Protein AF-A0A9E1MT64-F1 (afdb_monomer_lite)

Foldseek 3Di:
DDDDDDDDDDPDDPDPPDPPPDLQQAEEEEEEEDEPDDDCPPQDPVNVQVVVVCVQVVDPSHDYDYYFYHYNYDDDDPDDPVSLVVVVVCVVVVNHRYYHYPDPVVNDDDD

Sequence (111 aa):
MKKSITVIPATKNKFTSLPATSVAKRKVAAYARVSTDSDEQFTSYEAQIDYYTKFIKQREDWEFVRVYTDEGISGTNTKHREGFNEMVADALAGKIDLIVTKSVSRFARNT

pLDDT: mean 73.17, std 16.61, range [44.31, 94.38]

Secondary structure (DSSP, 8-state):
----------S--TT-----S--PPEEEEEEEEEE-SSS-TT--HHHHHHHHHHHHHT-TTEEEEEEEEEEE-SSS-----HHHHHHHHHHHTT--SEEEES-HHHH----

Structure (mmCIF, N/CA/C/O backbone):
data_AF-A0A9E1MT64-F1
#
_entry.id   AF-A0A9E1MT64-F1
#
loop_
_atom_site.group_PDB
_atom_site.id
_atom_site.type_symbol
_atom_site.label_atom_id
_atom_site.label_alt_id
_atom_site.label_comp_id
_atom_site.label_asym_id
_atom_site.label_entity_id
_atom_site.label_seq_id
_atom_site.pdbx_PDB_ins_code
_atom_site.Cartn_x
_atom_site.Cartn_y
_atom_site.Cartn_z
_atom_site.occupancy
_atom_site.B_iso_or_equiv
_atom_site.auth_seq_id
_atom_site.auth_comp_id
_atom_site.auth_asym_id
_atom_site.auth_atom_id
_atom_site.pdbx_PDB_model_num
ATOM 1 N N . MET A 1 1 ? -27.494 -29.942 -12.334 1.00 50.50 1 MET A N 1
ATOM 2 C CA . MET A 1 1 ? -26.627 -29.939 -11.131 1.00 50.50 1 MET A CA 1
ATOM 3 C C . MET A 1 1 ? -26.780 -28.595 -10.421 1.00 50.50 1 MET A C 1
ATOM 5 O O . MET A 1 1 ? -26.574 -27.572 -11.062 1.00 50.50 1 MET A O 1
ATOM 9 N N . LYS A 1 2 ? -27.225 -28.569 -9.154 1.00 52.09 2 LYS A N 1
ATOM 10 C CA . LYS A 1 2 ? -27.397 -27.324 -8.374 1.00 52.09 2 LYS A CA 1
ATOM 11 C C . LYS A 1 2 ? -26.024 -26.825 -7.908 1.00 52.09 2 LYS A C 1
ATOM 13 O O . LYS A 1 2 ? -25.338 -27.547 -7.194 1.00 52.09 2 LYS A O 1
ATOM 18 N N . LYS A 1 3 ? -25.627 -25.611 -8.301 1.00 53.38 3 LYS A N 1
ATOM 19 C CA . LYS A 1 3 ? -24.443 -24.935 -7.746 1.00 53.38 3 LYS A CA 1
ATOM 20 C C . LYS A 1 3 ? -24.732 -24.557 -6.289 1.00 53.38 3 LYS A C 1
ATOM 22 O O . LYS A 1 3 ? -25.702 -23.849 -6.029 1.00 53.38 3 LYS A O 1
ATOM 27 N N . SER A 1 4 ? -23.915 -25.034 -5.354 1.00 56.84 4 SER A N 1
ATOM 28 C CA . SER A 1 4 ? -23.935 -24.596 -3.957 1.00 56.84 4 SER A CA 1
ATOM 29 C C . SER A 1 4 ? -23.216 -23.251 -3.850 1.00 56.84 4 SER A C 1
ATOM 31 O O . SER A 1 4 ? -22.005 -23.181 -4.053 1.00 56.84 4 SER A O 1
ATOM 33 N N . ILE A 1 5 ? -23.957 -22.181 -3.573 1.00 63.97 5 ILE A N 1
ATOM 34 C CA . ILE A 1 5 ? -23.388 -20.860 -3.294 1.00 63.97 5 ILE A CA 1
ATOM 35 C C . ILE A 1 5 ? -23.334 -20.710 -1.775 1.00 63.97 5 ILE A C 1
ATOM 37 O O . ILE A 1 5 ? -24.373 -20.606 -1.125 1.00 63.97 5 ILE A O 1
ATOM 41 N N . THR A 1 6 ? -22.128 -20.716 -1.213 1.00 66.75 6 THR A N 1
ATOM 42 C CA . THR A 1 6 ? -21.894 -20.417 0.204 1.00 66.75 6 THR A CA 1
ATOM 43 C C . THR A 1 6 ? -21.655 -18.919 0.335 1.00 66.75 6 THR A C 1
ATOM 45 O O . THR A 1 6 ? -20.606 -18.415 -0.061 1.00 66.75 6 THR A O 1
ATOM 48 N N . VAL A 1 7 ? -22.644 -18.191 0.850 1.00 67.38 7 VAL A N 1
ATOM 49 C CA . VAL 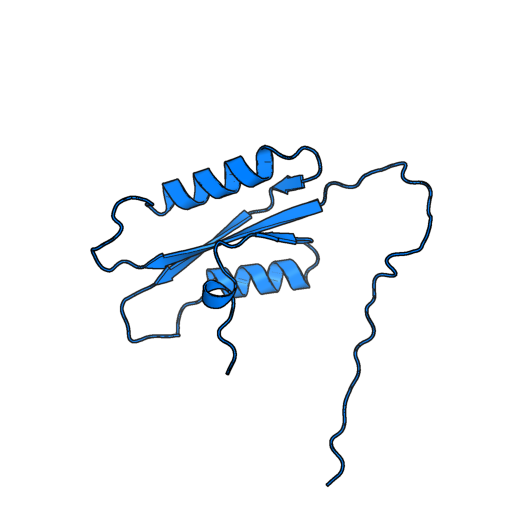A 1 7 ? -22.525 -16.751 1.108 1.00 67.38 7 VAL A CA 1
ATOM 50 C C . VAL A 1 7 ? -21.848 -16.559 2.463 1.00 67.38 7 VAL A C 1
ATOM 52 O O . VAL A 1 7 ? -22.403 -16.947 3.487 1.00 67.38 7 VAL A O 1
ATOM 55 N N . ILE A 1 8 ? -20.652 -15.968 2.474 1.00 74.12 8 ILE A N 1
ATOM 56 C CA . ILE A 1 8 ? -19.978 -15.551 3.709 1.00 74.12 8 ILE A CA 1
ATOM 57 C C . ILE A 1 8 ? -20.488 -14.145 4.052 1.00 74.12 8 ILE A C 1
ATOM 59 O O . ILE A 1 8 ? -20.258 -13.218 3.269 1.00 74.12 8 ILE A O 1
ATOM 63 N N . PRO A 1 9 ? -21.211 -13.955 5.169 1.00 67.88 9 PRO A N 1
ATOM 64 C CA . PRO A 1 9 ? -21.718 -12.643 5.540 1.00 67.88 9 PRO A CA 1
ATOM 65 C C . PRO A 1 9 ? -20.566 -11.702 5.906 1.00 67.88 9 PRO A C 1
ATOM 67 O O . PRO A 1 9 ? -19.559 -12.110 6.484 1.00 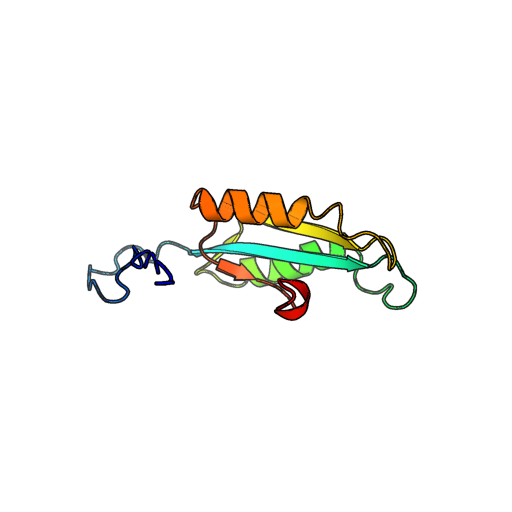67.88 9 PRO A O 1
ATOM 70 N N . ALA A 1 10 ? -20.718 -10.418 5.587 1.00 58.56 10 ALA A N 1
ATOM 71 C CA . ALA A 1 10 ? -19.756 -9.401 5.986 1.00 58.56 10 ALA A CA 1
ATOM 72 C C . ALA A 1 10 ? -19.808 -9.190 7.511 1.00 58.56 10 ALA A C 1
ATOM 74 O O . ALA A 1 10 ? -20.829 -8.770 8.049 1.00 58.56 10 ALA A O 1
ATOM 75 N N . THR A 1 11 ? -18.697 -9.443 8.206 1.00 64.69 11 THR A N 1
ATOM 76 C CA . THR A 1 11 ? -18.608 -9.390 9.679 1.00 64.69 11 THR A CA 1
ATOM 77 C C . THR A 1 11 ? -18.704 -7.975 10.265 1.00 64.69 11 THR A C 1
ATOM 79 O O . THR A 1 11 ? -19.008 -7.814 11.443 1.00 64.69 11 THR A O 1
ATOM 82 N N . LYS A 1 12 ? -18.443 -6.921 9.480 1.00 61.53 12 LYS A N 1
ATOM 83 C CA . LYS A 1 12 ? -18.396 -5.536 9.980 1.00 61.53 12 LYS A CA 1
ATOM 84 C C . LYS A 1 12 ? -19.597 -4.733 9.478 1.00 61.53 12 LYS A C 1
ATOM 86 O O . LYS A 1 12 ? -19.686 -4.394 8.298 1.00 61.53 12 LYS A O 1
ATOM 91 N N . ASN A 1 13 ? -20.503 -4.408 10.395 1.00 58.59 13 ASN A N 1
ATOM 92 C CA . ASN A 1 13 ? -21.652 -3.549 10.143 1.00 58.59 13 ASN A CA 1
ATOM 93 C C . ASN A 1 13 ? -21.173 -2.087 10.049 1.00 58.59 13 ASN A C 1
ATOM 95 O O . ASN A 1 13 ? -20.669 -1.537 11.024 1.00 58.59 13 ASN A O 1
ATOM 99 N N . LYS A 1 14 ? -21.293 -1.450 8.876 1.00 56.53 14 LYS A N 1
ATOM 100 C CA . LYS A 1 14 ? -20.803 -0.071 8.640 1.00 56.53 14 LYS A CA 1
ATOM 101 C C . LYS A 1 14 ? -21.632 1.011 9.360 1.00 56.53 14 LYS A C 1
ATOM 103 O O . LYS A 1 14 ? -21.290 2.183 9.259 1.00 56.53 14 LYS A O 1
ATOM 108 N N . PHE A 1 15 ? -22.701 0.623 10.063 1.00 57.78 15 PHE A N 1
ATOM 109 C CA . PHE A 1 15 ? -23.725 1.525 10.601 1.00 57.78 15 PHE A CA 1
ATOM 110 C C . PHE A 1 15 ? -23.983 1.409 12.111 1.00 57.78 15 PHE A C 1
ATOM 112 O O . PHE A 1 15 ? -24.932 2.014 12.601 1.00 57.78 15 PHE A O 1
ATOM 119 N N . THR A 1 16 ? -23.173 0.688 12.891 1.00 54.59 16 THR A N 1
ATOM 120 C CA . THR A 1 16 ? -23.308 0.764 14.357 1.00 54.59 16 THR A CA 1
ATOM 121 C C . THR A 1 16 ? -22.692 2.064 14.864 1.00 54.59 16 THR A C 1
ATOM 123 O O . THR A 1 16 ? -21.481 2.171 15.046 1.00 54.59 16 THR A O 1
ATOM 126 N N . SER A 1 17 ? -23.566 3.047 15.061 1.00 53.50 17 SER A N 1
ATOM 127 C CA . SER A 1 17 ? -23.367 4.329 15.734 1.00 53.50 17 SER A CA 1
ATOM 128 C C . SER A 1 17 ? -22.965 4.142 17.204 1.00 53.50 17 SER A C 1
ATOM 130 O O . SER A 1 17 ? -23.752 4.393 18.116 1.00 53.50 17 SER A O 1
ATOM 132 N N . LEU A 1 18 ? -21.746 3.669 17.443 1.00 51.69 18 LEU A N 1
ATOM 133 C CA . LEU A 1 18 ? -21.080 3.806 18.735 1.00 51.69 18 LEU A CA 1
ATOM 134 C C . LEU A 1 18 ? -20.366 5.168 18.758 1.00 51.69 18 LEU A C 1
ATOM 136 O O . LEU A 1 18 ? -19.834 5.581 17.723 1.00 51.69 18 LEU A O 1
ATOM 140 N N . PRO A 1 19 ? -20.370 5.894 19.890 1.00 45.25 19 PRO A N 1
ATOM 141 C CA . PRO A 1 19 ? -19.746 7.209 19.976 1.00 45.25 19 PRO A CA 1
ATOM 142 C C . PRO A 1 19 ? -18.262 7.107 19.604 1.00 45.25 19 PRO A C 1
ATOM 144 O O . PRO A 1 19 ? -17.518 6.290 20.146 1.00 45.25 19 PRO A O 1
ATOM 147 N N . ALA A 1 20 ? -17.864 7.920 18.625 1.00 55.25 20 ALA A N 1
ATOM 148 C CA . ALA A 1 20 ? -16.550 7.951 17.994 1.00 55.25 20 ALA A CA 1
ATOM 149 C C . ALA A 1 20 ? -15.478 8.568 18.912 1.00 55.25 20 ALA A C 1
ATOM 151 O O . ALA A 1 20 ? -14.868 9.578 18.573 1.00 55.25 20 ALA A O 1
ATOM 152 N N . THR A 1 21 ? -15.251 7.984 20.089 1.00 49.00 21 THR A N 1
ATOM 153 C CA . THR A 1 21 ? -14.266 8.500 21.060 1.00 49.00 21 THR A CA 1
ATOM 154 C C . THR A 1 21 ? -12.876 7.877 20.894 1.00 49.00 21 THR A C 1
ATOM 156 O O . THR A 1 21 ? -11.940 8.217 21.609 1.00 49.00 21 THR A O 1
ATOM 159 N N . SER A 1 22 ? -12.685 7.027 19.890 1.00 53.50 22 SER A N 1
ATOM 160 C CA . SER A 1 22 ? -11.369 6.795 19.308 1.00 53.50 22 SER A CA 1
ATOM 161 C C . SER A 1 22 ? -11.539 6.583 17.812 1.00 53.50 22 SER A C 1
ATOM 163 O O . SER A 1 22 ? -12.041 5.559 17.351 1.00 53.50 22 SER A O 1
ATOM 165 N N . VAL A 1 23 ? -11.134 7.572 17.016 1.00 61.78 23 VAL A N 1
ATOM 166 C CA . VAL A 1 23 ? -10.841 7.326 15.603 1.00 61.78 23 VAL A CA 1
ATOM 167 C C . VAL A 1 23 ? -9.602 6.435 15.606 1.00 61.78 23 VAL A C 1
ATOM 169 O O . VAL A 1 23 ? -8.475 6.921 15.593 1.00 61.78 23 VAL A O 1
ATOM 172 N N . ALA A 1 24 ? -9.800 5.125 15.767 1.00 72.81 24 ALA A N 1
ATOM 173 C CA . ALA A 1 24 ? -8.715 4.167 15.671 1.00 72.81 24 ALA A CA 1
ATOM 174 C C . ALA A 1 24 ? -8.084 4.353 14.290 1.00 72.81 24 ALA A C 1
ATOM 176 O O . ALA A 1 24 ? -8.784 4.303 13.272 1.00 72.81 24 ALA A O 1
ATOM 177 N N . LYS A 1 25 ? -6.780 4.639 14.271 1.00 84.81 25 LYS A N 1
ATOM 178 C CA . LYS A 1 25 ? -6.057 4.838 13.021 1.00 84.81 25 LYS A CA 1
ATOM 179 C C . LYS A 1 25 ? -6.187 3.572 12.185 1.00 84.81 25 LYS A C 1
ATOM 181 O O . LYS A 1 25 ? -6.051 2.463 12.698 1.00 84.81 25 LYS A O 1
ATOM 186 N N . ARG A 1 26 ? -6.493 3.733 10.900 1.00 89.44 26 ARG A N 1
ATOM 187 C CA . ARG A 1 26 ? -6.605 2.593 9.985 1.00 89.44 26 ARG A CA 1
ATOM 188 C C . ARG A 1 26 ? -5.218 2.025 9.758 1.00 89.44 26 ARG A C 1
ATOM 190 O O . ARG A 1 26 ? -4.321 2.774 9.381 1.00 89.44 26 ARG A O 1
ATOM 197 N N . LYS A 1 27 ? -5.046 0.717 9.926 1.00 93.25 27 LYS A N 1
ATOM 198 C CA . LYS A 1 27 ? -3.770 0.058 9.639 1.00 93.25 27 LYS A CA 1
ATOM 199 C C . LYS A 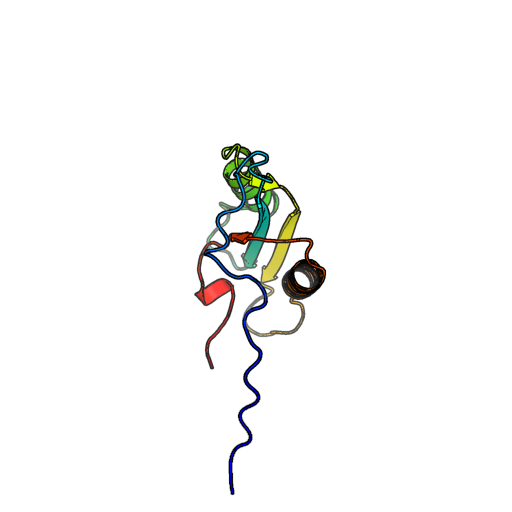1 27 ? -3.598 -0.083 8.135 1.00 93.25 27 LYS A C 1
ATOM 201 O O . LYS A 1 27 ? -4.326 -0.838 7.489 1.00 93.25 27 LYS A O 1
ATOM 206 N N . VAL A 1 28 ? -2.671 0.675 7.565 1.00 94.31 28 VAL A N 1
ATOM 207 C CA . VAL A 1 28 ? -2.476 0.772 6.120 1.00 94.31 28 VAL A CA 1
ATOM 208 C C . VAL A 1 28 ? -1.162 0.123 5.714 1.00 94.31 28 VAL A C 1
ATOM 210 O O . VAL A 1 28 ? -0.091 0.463 6.219 1.00 94.31 28 VAL A O 1
ATOM 213 N N . ALA A 1 29 ? -1.256 -0.786 4.751 1.00 94.38 29 ALA A N 1
ATOM 214 C CA . ALA A 1 29 ? -0.118 -1.355 4.048 1.00 94.38 29 ALA A CA 1
ATOM 215 C C . ALA A 1 29 ? -0.115 -0.903 2.585 1.00 94.38 29 ALA A C 1
ATOM 217 O O . ALA A 1 29 ? -1.150 -0.515 2.038 1.00 94.38 29 ALA A O 1
ATOM 218 N N . ALA A 1 30 ? 1.038 -0.985 1.931 1.00 91.94 30 ALA A N 1
ATOM 219 C CA . ALA A 1 30 ? 1.143 -0.765 0.492 1.00 91.94 30 ALA A CA 1
ATOM 220 C C . ALA A 1 30 ? 1.685 -2.002 -0.222 1.00 91.94 30 ALA A C 1
ATOM 222 O O . ALA A 1 30 ? 2.476 -2.742 0.353 1.00 91.94 30 ALA A O 1
ATOM 223 N N . TYR A 1 31 ? 1.280 -2.201 -1.476 1.00 88.62 31 TYR A N 1
ATOM 224 C CA . TYR A 1 31 ? 1.811 -3.244 -2.348 1.00 88.62 31 TYR A CA 1
ATOM 225 C C . TYR A 1 31 ? 2.310 -2.666 -3.667 1.00 88.62 31 TYR A C 1
ATOM 227 O O . TYR A 1 31 ? 1.560 -2.002 -4.402 1.00 88.62 31 TYR A O 1
ATOM 235 N N . ALA A 1 32 ? 3.568 -2.964 -3.978 1.00 83.19 32 ALA A N 1
ATOM 236 C CA . ALA A 1 32 ? 4.242 -2.521 -5.184 1.00 83.19 32 ALA A CA 1
ATOM 237 C C . ALA A 1 32 ? 4.901 -3.698 -5.916 1.00 83.19 32 ALA A C 1
ATOM 239 O O . ALA A 1 32 ? 5.395 -4.637 -5.306 1.00 83.19 32 ALA A O 1
ATOM 240 N N . ARG A 1 33 ? 4.925 -3.649 -7.248 1.00 77.25 33 ARG A N 1
ATOM 241 C CA . ARG A 1 33 ? 5.588 -4.662 -8.078 1.00 77.25 33 ARG A CA 1
ATOM 242 C C . ARG A 1 33 ? 6.595 -3.969 -8.981 1.00 77.25 33 ARG A C 1
ATOM 244 O O . ARG A 1 33 ? 6.192 -3.114 -9.774 1.00 77.25 33 ARG A O 1
ATOM 251 N N . VAL A 1 34 ? 7.867 -4.337 -8.855 1.00 70.50 34 VAL A N 1
ATOM 252 C CA . VAL A 1 34 ? 8.998 -3.690 -9.537 1.00 70.50 34 VAL A CA 1
ATOM 253 C C . VAL A 1 34 ? 9.481 -4.607 -10.653 1.00 70.50 34 VAL A C 1
ATOM 255 O O . VAL A 1 34 ? 9.992 -5.680 -10.366 1.00 70.50 34 VAL A O 1
ATOM 258 N N . SER A 1 35 ? 9.279 -4.250 -11.921 1.00 61.56 35 SER A N 1
ATOM 259 C CA . SER A 1 35 ? 9.842 -5.009 -13.048 1.00 61.56 35 SER A CA 1
ATOM 260 C C . SER A 1 35 ? 11.291 -4.607 -13.295 1.00 61.56 35 SER A C 1
ATOM 262 O O . SER A 1 35 ? 11.606 -3.420 -13.262 1.00 61.56 35 SER A O 1
ATOM 264 N N . THR A 1 36 ? 12.150 -5.584 -13.572 1.00 56.50 36 THR A N 1
ATOM 265 C CA . THR A 1 36 ? 13.580 -5.376 -13.850 1.00 56.50 36 THR A CA 1
ATOM 266 C C . THR A 1 36 ? 13.900 -5.055 -15.318 1.00 56.50 36 THR A C 1
ATOM 268 O O . THR A 1 36 ? 15.049 -4.749 -15.622 1.00 56.50 36 THR A O 1
ATOM 271 N N . ASP A 1 37 ? 12.917 -5.060 -16.229 1.00 52.62 37 ASP A N 1
ATOM 272 C CA . ASP A 1 37 ? 13.139 -4.761 -17.653 1.00 52.62 37 ASP A CA 1
ATOM 273 C C . ASP A 1 37 ? 13.170 -3.245 -17.948 1.00 52.62 37 ASP A C 1
ATOM 275 O O . ASP A 1 37 ? 12.150 -2.579 -18.114 1.00 52.62 37 ASP A O 1
ATOM 279 N N . SER A 1 38 ? 14.400 -2.732 -17.967 1.00 51.41 38 SER A N 1
ATOM 280 C CA . SER A 1 38 ? 15.012 -1.692 -18.816 1.00 51.41 38 SER A CA 1
ATOM 281 C C . SER A 1 38 ? 14.366 -0.322 -19.117 1.00 51.41 38 SER A C 1
ATOM 283 O O . SER A 1 38 ? 15.139 0.546 -19.511 1.00 51.41 38 SER A O 1
ATOM 285 N N . ASP A 1 39 ? 13.073 -0.035 -18.921 1.00 44.31 39 ASP A N 1
ATOM 286 C CA . ASP A 1 39 ? 12.496 1.250 -19.410 1.00 44.31 39 ASP A CA 1
ATOM 287 C C . ASP A 1 39 ? 11.988 2.235 -18.337 1.00 44.31 39 ASP A C 1
ATOM 289 O O . ASP A 1 39 ? 11.683 3.385 -18.645 1.00 44.31 39 ASP A O 1
ATOM 293 N N . GLU A 1 40 ? 11.976 1.872 -17.052 1.00 48.84 40 GLU A N 1
ATOM 294 C CA . GLU A 1 40 ? 11.660 2.813 -15.960 1.00 48.84 40 GLU A CA 1
ATOM 295 C C . GLU A 1 40 ? 12.728 2.749 -14.853 1.00 48.84 40 GLU A C 1
ATOM 297 O O . GLU A 1 40 ? 12.461 2.351 -13.720 1.00 48.84 40 GLU A O 1
ATOM 302 N N . GLN A 1 41 ? 13.955 3.196 -15.149 1.00 45.66 41 GLN A N 1
ATOM 303 C CA . GLN A 1 41 ? 15.030 3.377 -14.151 1.00 45.66 41 GLN A CA 1
ATOM 304 C C . GLN A 1 41 ? 14.676 4.355 -13.002 1.00 45.66 41 GLN A C 1
ATOM 306 O O . GLN A 1 41 ? 15.468 4.543 -12.082 1.00 45.66 41 GLN A O 1
ATOM 311 N N . PHE A 1 42 ? 13.492 4.977 -13.012 1.00 46.22 42 PHE A N 1
ATOM 312 C CA . PHE A 1 42 ? 13.149 6.104 -12.139 1.00 46.22 42 PHE A CA 1
ATOM 313 C C . PHE A 1 42 ? 12.361 5.776 -10.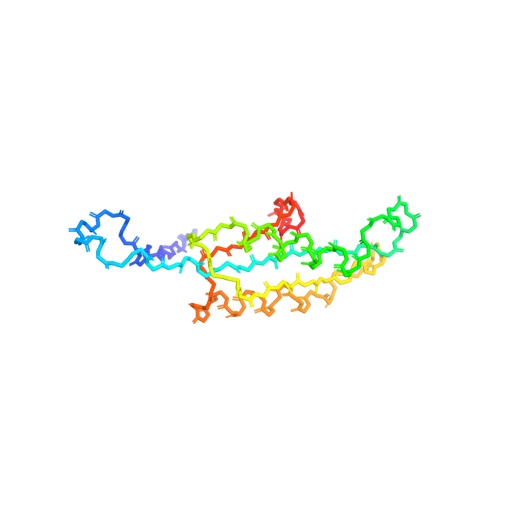868 1.00 46.22 42 PHE A C 1
ATOM 315 O O . PHE A 1 42 ? 12.086 6.683 -10.086 1.00 46.22 42 PHE A O 1
ATOM 322 N N . THR A 1 43 ? 12.057 4.510 -10.580 1.00 56.12 43 THR A N 1
ATOM 323 C CA . THR A 1 43 ? 11.580 4.138 -9.237 1.00 56.12 43 THR A CA 1
ATOM 324 C C . THR A 1 43 ? 12.231 2.850 -8.771 1.00 56.12 43 THR A C 1
ATOM 326 O O . THR A 1 43 ? 11.621 1.777 -8.825 1.00 56.12 43 THR A O 1
ATOM 329 N N . SER A 1 44 ? 13.479 2.972 -8.306 1.00 66.75 44 SER A N 1
ATOM 330 C CA . SER A 1 44 ? 14.162 1.925 -7.547 1.00 66.75 44 SER A CA 1
ATOM 331 C C . SER A 1 44 ? 13.257 1.379 -6.435 1.00 66.75 44 SER A C 1
ATOM 333 O O . SER A 1 44 ? 12.318 2.041 -5.983 1.00 66.75 44 SER A O 1
ATOM 335 N N . TYR A 1 45 ? 13.534 0.158 -5.983 1.00 70.94 45 TYR A N 1
ATOM 336 C CA . TYR A 1 45 ? 12.844 -0.470 -4.854 1.00 70.94 45 TYR A CA 1
ATOM 337 C C . TYR A 1 45 ? 12.677 0.494 -3.663 1.00 70.94 45 TYR A C 1
ATOM 339 O O . TYR A 1 45 ? 11.580 0.670 -3.131 1.00 70.94 45 TYR A O 1
ATOM 347 N N . GLU A 1 46 ? 13.755 1.201 -3.324 1.00 76.44 46 GLU A N 1
ATOM 348 C CA . GLU A 1 46 ? 13.792 2.205 -2.261 1.00 76.44 46 GLU A CA 1
ATOM 349 C C . GLU A 1 46 ? 12.867 3.394 -2.534 1.00 76.44 46 GLU A C 1
ATOM 351 O O . GLU A 1 46 ? 12.129 3.807 -1.642 1.00 76.44 46 GLU A O 1
ATOM 356 N N . ALA A 1 47 ? 12.835 3.908 -3.768 1.00 80.06 47 ALA A N 1
ATOM 357 C CA . ALA A 1 47 ? 11.951 5.009 -4.142 1.00 80.06 47 ALA A CA 1
ATOM 358 C C . ALA A 1 47 ? 10.466 4.628 -4.017 1.00 80.06 47 ALA A C 1
ATOM 360 O O . ALA A 1 47 ? 9.642 5.456 -3.627 1.00 80.06 47 ALA A O 1
ATOM 361 N N . GLN A 1 48 ? 10.109 3.371 -4.304 1.00 77.81 48 GLN A N 1
ATOM 362 C CA . GLN A 1 48 ? 8.733 2.893 -4.131 1.00 77.81 48 GLN A CA 1
ATOM 363 C C . GLN A 1 48 ? 8.362 2.774 -2.653 1.00 77.81 48 GLN A C 1
ATOM 365 O O . GLN A 1 48 ? 7.277 3.208 -2.259 1.00 77.81 48 GLN A O 1
ATOM 370 N N . ILE A 1 49 ? 9.266 2.246 -1.825 1.00 83.75 49 ILE A N 1
ATOM 371 C CA . ILE A 1 49 ? 9.061 2.195 -0.374 1.00 83.75 49 ILE A CA 1
ATOM 372 C C . ILE A 1 49 ? 8.908 3.602 0.193 1.00 83.75 49 ILE A C 1
ATOM 374 O O . ILE A 1 49 ? 7.960 3.849 0.939 1.00 83.75 49 ILE A O 1
ATOM 378 N N . ASP A 1 50 ? 9.797 4.523 -0.170 1.00 87.56 50 ASP A N 1
ATOM 379 C CA . ASP A 1 50 ? 9.771 5.902 0.309 1.00 87.56 50 ASP A CA 1
ATOM 380 C C . ASP A 1 50 ? 8.477 6.616 -0.102 1.00 87.56 50 ASP A C 1
ATOM 382 O O . ASP A 1 50 ? 7.802 7.199 0.750 1.00 87.56 50 ASP A O 1
ATOM 386 N N . TYR A 1 51 ? 8.065 6.486 -1.368 1.00 88.06 51 TYR A N 1
ATOM 387 C CA . TYR A 1 51 ? 6.815 7.058 -1.865 1.00 88.06 51 TYR A CA 1
ATOM 388 C C . TYR A 1 51 ? 5.604 6.589 -1.051 1.00 88.06 51 TYR A C 1
ATOM 390 O O . TYR A 1 51 ? 4.854 7.417 -0.531 1.00 88.06 51 TYR A O 1
ATOM 398 N N . TYR A 1 52 ? 5.417 5.273 -0.892 1.00 89.06 52 TYR A N 1
ATOM 399 C CA . TYR A 1 52 ? 4.266 4.747 -0.153 1.00 89.06 52 TYR A CA 1
ATOM 400 C C . TYR A 1 52 ? 4.351 5.036 1.343 1.00 89.06 52 TYR A C 1
ATOM 402 O O . TYR A 1 52 ? 3.335 5.339 1.967 1.00 89.06 52 TYR A O 1
ATOM 410 N N . THR A 1 53 ? 5.552 4.997 1.919 1.00 89.44 53 THR A N 1
ATOM 411 C CA . THR A 1 53 ? 5.764 5.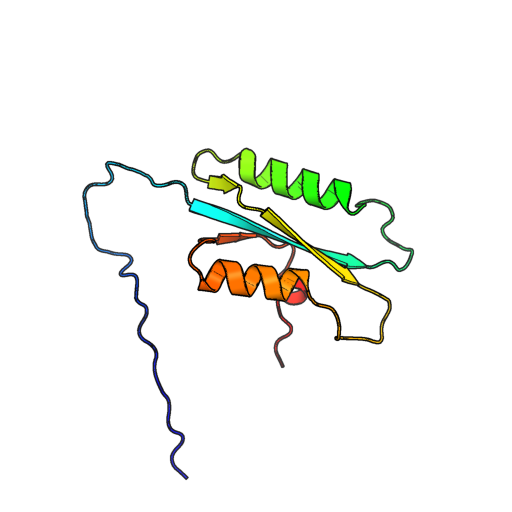340 3.329 1.00 89.44 53 THR A CA 1
ATOM 412 C C . THR A 1 53 ? 5.376 6.791 3.589 1.00 89.44 53 THR A C 1
ATOM 414 O O . THR A 1 53 ? 4.631 7.060 4.531 1.00 89.44 53 THR A O 1
ATOM 417 N N . LYS A 1 54 ? 5.814 7.728 2.738 1.00 91.25 54 LYS A N 1
ATOM 418 C CA . LYS A 1 54 ? 5.427 9.144 2.819 1.00 91.25 54 LYS A CA 1
ATOM 419 C C . LYS A 1 54 ? 3.932 9.327 2.593 1.00 91.25 54 LYS A C 1
ATOM 421 O O . LYS A 1 54 ? 3.289 9.995 3.393 1.00 91.25 54 LYS A O 1
ATOM 426 N N . PHE A 1 55 ? 3.373 8.697 1.563 1.00 90.19 55 PHE A N 1
ATOM 427 C CA . PHE A 1 55 ? 1.947 8.786 1.250 1.00 90.19 55 PHE A CA 1
ATOM 428 C C . PHE A 1 55 ? 1.065 8.320 2.414 1.00 90.19 55 PHE A C 1
ATOM 430 O O . PHE A 1 55 ? 0.056 8.956 2.714 1.00 90.19 55 PHE A O 1
ATOM 437 N N . ILE A 1 56 ? 1.461 7.241 3.097 1.00 90.69 56 ILE A N 1
ATOM 438 C CA . ILE A 1 56 ? 0.718 6.729 4.249 1.00 90.69 56 ILE A CA 1
ATOM 439 C C . ILE A 1 56 ? 0.913 7.627 5.474 1.00 90.69 56 ILE A C 1
ATOM 441 O O . ILE A 1 56 ? -0.061 7.980 6.131 1.00 90.69 56 ILE A O 1
ATOM 445 N N . LYS A 1 57 ? 2.154 8.029 5.770 1.00 89.56 57 LYS A N 1
ATOM 446 C CA . LYS A 1 57 ? 2.478 8.849 6.951 1.00 89.56 57 LYS A CA 1
ATOM 447 C C . LYS A 1 57 ? 1.958 10.285 6.876 1.00 89.56 57 LYS A C 1
ATOM 449 O O . LYS A 1 57 ? 1.803 10.912 7.916 1.00 89.56 57 LYS A O 1
ATOM 454 N N . GLN A 1 58 ? 1.687 10.807 5.681 1.00 92.31 58 GLN A N 1
ATOM 455 C CA . GLN A 1 58 ? 1.082 12.132 5.498 1.00 92.31 58 GLN A CA 1
ATOM 456 C C . GLN A 1 58 ? -0.362 12.217 6.017 1.00 92.31 58 GLN A C 1
ATOM 458 O O . GLN A 1 58 ? -0.903 13.315 6.122 1.00 92.31 58 GLN A O 1
ATOM 463 N N . ARG A 1 59 ? -0.997 11.082 6.325 1.00 89.25 59 ARG A N 1
ATOM 464 C CA . ARG A 1 59 ? -2.373 11.015 6.811 1.00 89.25 59 ARG A CA 1
ATOM 465 C C . ARG A 1 59 ? -2.412 10.650 8.287 1.00 89.25 59 ARG A C 1
ATOM 467 O O . ARG A 1 59 ? -2.003 9.563 8.682 1.00 89.25 59 ARG A O 1
ATOM 474 N N . GLU A 1 60 ? -2.937 11.555 9.108 1.00 86.56 60 GLU A N 1
ATOM 475 C CA . GLU A 1 60 ? -3.008 11.364 10.563 1.00 86.56 60 GLU A CA 1
ATOM 476 C C . GLU A 1 60 ? -3.989 10.258 10.980 1.00 86.56 60 GLU A C 1
ATOM 478 O O . GLU A 1 60 ? -3.816 9.656 12.046 1.00 86.56 60 GLU A O 1
ATOM 483 N N . ASP A 1 61 ? -4.977 9.957 10.129 1.00 88.62 61 ASP A N 1
ATOM 484 C CA . ASP A 1 61 ? -5.963 8.889 10.311 1.00 88.62 61 ASP A CA 1
ATOM 485 C C . ASP A 1 61 ? -5.412 7.491 9.987 1.00 88.62 61 ASP A C 1
ATOM 487 O O . ASP A 1 61 ? -6.120 6.496 10.178 1.00 88.62 61 ASP A O 1
ATOM 491 N N . TRP A 1 62 ? -4.171 7.390 9.495 1.00 92.62 62 TRP A N 1
ATOM 492 C CA . TRP A 1 62 ? -3.544 6.139 9.067 1.00 92.62 62 TRP A CA 1
ATOM 493 C C . TRP A 1 62 ? -2.363 5.745 9.958 1.00 92.62 62 TRP A C 1
ATOM 495 O O . TRP A 1 62 ? -1.595 6.569 10.454 1.00 92.62 62 TRP A O 1
ATOM 505 N N . GLU A 1 63 ? -2.213 4.441 10.149 1.00 92.19 63 GLU A N 1
ATOM 506 C CA . GLU A 1 63 ? -1.084 3.804 10.813 1.00 92.19 63 GLU A CA 1
ATOM 507 C C . GLU A 1 63 ? -0.313 2.996 9.770 1.00 92.19 63 GLU A C 1
ATOM 509 O O . GLU A 1 63 ? -0.860 2.097 9.133 1.00 92.19 63 GLU A O 1
ATOM 514 N N . PHE A 1 64 ? 0.958 3.333 9.563 1.00 91.88 64 PHE A N 1
ATOM 515 C CA . PHE A 1 64 ? 1.812 2.618 8.623 1.00 91.88 64 PHE A CA 1
ATOM 516 C C . PHE A 1 64 ? 2.168 1.229 9.163 1.00 91.88 64 PHE A C 1
ATOM 518 O O . PHE A 1 64 ? 2.804 1.125 10.209 1.00 91.88 64 PHE A O 1
ATOM 525 N N . VAL A 1 65 ? 1.802 0.181 8.421 1.00 93.19 65 VAL A N 1
ATOM 526 C CA . VAL A 1 65 ? 2.143 -1.211 8.751 1.00 93.19 65 VAL A CA 1
ATOM 527 C C . VAL A 1 65 ? 3.437 -1.621 8.055 1.00 93.19 65 VAL A C 1
ATOM 529 O O . VAL A 1 65 ? 4.464 -1.817 8.701 1.00 93.19 65 VAL A O 1
ATOM 532 N N . ARG A 1 66 ? 3.388 -1.774 6.727 1.00 91.31 66 ARG A N 1
ATOM 533 C CA . ARG A 1 66 ? 4.504 -2.252 5.904 1.00 91.31 66 ARG A CA 1
ATOM 534 C C . ARG A 1 66 ? 4.247 -1.949 4.428 1.00 91.31 66 ARG A C 1
ATOM 536 O O . ARG A 1 66 ? 3.098 -1.853 3.992 1.00 91.31 66 ARG A O 1
ATOM 543 N N . VAL A 1 67 ? 5.322 -1.830 3.653 1.00 90.19 67 VAL A N 1
ATOM 544 C CA . VAL A 1 67 ? 5.271 -1.894 2.187 1.00 90.19 67 VAL A CA 1
ATOM 545 C C . VAL A 1 67 ? 5.718 -3.290 1.761 1.00 90.19 67 VAL A C 1
ATOM 547 O O . VAL A 1 67 ? 6.819 -3.711 2.109 1.00 90.19 67 VAL A O 1
ATOM 550 N N . TYR A 1 68 ? 4.858 -3.997 1.037 1.00 88.69 68 TYR A N 1
ATOM 551 C CA . TYR A 1 68 ? 5.139 -5.290 0.426 1.00 88.69 68 TYR A CA 1
ATOM 552 C C . TYR A 1 68 ? 5.511 -5.084 -1.035 1.00 88.69 68 TYR A C 1
ATOM 554 O O . TYR A 1 68 ? 4.908 -4.277 -1.749 1.00 88.69 68 TYR A O 1
ATOM 562 N N . THR A 1 69 ? 6.509 -5.821 -1.478 1.00 83.06 69 THR A N 1
ATOM 563 C CA . THR A 1 69 ? 7.145 -5.630 -2.773 1.00 83.06 69 THR A CA 1
ATOM 564 C C . THR A 1 69 ? 7.388 -6.987 -3.412 1.00 83.06 69 THR A C 1
ATOM 566 O O . THR A 1 69 ? 7.778 -7.928 -2.732 1.00 83.06 69 THR A O 1
ATOM 569 N N . ASP A 1 70 ? 7.145 -7.091 -4.716 1.00 79.31 70 ASP A N 1
ATOM 570 C CA . ASP A 1 70 ? 7.518 -8.267 -5.506 1.00 79.31 70 ASP A CA 1
ATOM 571 C C . ASP A 1 70 ? 8.426 -7.852 -6.668 1.00 79.31 70 ASP A C 1
ATOM 573 O O . ASP A 1 70 ? 8.145 -6.873 -7.377 1.00 79.31 70 ASP A O 1
ATOM 577 N N . GLU A 1 71 ? 9.478 -8.636 -6.900 1.00 70.69 71 GLU A N 1
ATOM 578 C CA . GLU A 1 71 ? 10.319 -8.522 -8.088 1.00 70.69 71 GLU A CA 1
ATOM 579 C C . GLU A 1 71 ? 9.603 -9.147 -9.293 1.00 70.69 71 GLU A C 1
ATOM 581 O O . GLU A 1 71 ? 9.297 -10.338 -9.362 1.00 70.69 71 GLU A O 1
ATOM 586 N N . GLY A 1 72 ? 9.297 -8.317 -10.282 1.00 59.75 72 GLY A N 1
ATOM 587 C CA . GLY A 1 72 ? 8.818 -8.732 -11.588 1.00 59.75 72 GLY A CA 1
ATOM 588 C C . GLY A 1 72 ? 9.979 -9.225 -12.439 1.00 59.75 72 GLY A C 1
ATOM 589 O O . GLY A 1 72 ? 10.372 -8.523 -13.364 1.00 59.75 72 GLY A O 1
ATOM 590 N N . ILE A 1 73 ? 10.502 -10.415 -12.134 1.00 51.66 73 ILE A N 1
ATOM 591 C CA . ILE A 1 73 ? 11.445 -11.112 -13.016 1.00 51.66 73 ILE A CA 1
ATOM 592 C C . ILE A 1 73 ? 10.735 -11.363 -14.354 1.00 51.66 73 ILE A C 1
ATOM 594 O O . ILE A 1 73 ? 9.580 -11.804 -14.382 1.00 51.66 73 ILE A O 1
ATOM 598 N N . SER A 1 74 ? 11.421 -10.981 -15.431 1.00 48.91 74 SER A N 1
ATOM 599 C CA . SER A 1 74 ? 10.973 -10.921 -16.822 1.00 48.91 74 SER A CA 1
ATOM 600 C C . SER A 1 74 ? 9.907 -11.954 -17.207 1.00 48.91 74 SER A C 1
ATOM 602 O O . SER A 1 74 ? 10.044 -13.150 -16.952 1.00 48.91 74 SER A O 1
ATOM 604 N N . GLY A 1 75 ? 8.829 -11.456 -17.824 1.00 47.94 75 GLY A N 1
ATOM 605 C CA . GLY A 1 75 ? 7.985 -12.091 -18.853 1.00 47.94 75 GLY A CA 1
ATOM 606 C C . GLY A 1 75 ? 7.377 -13.497 -18.693 1.00 47.94 75 GLY A C 1
ATOM 607 O O . GLY A 1 75 ? 6.396 -13.780 -19.373 1.00 47.94 75 GLY A O 1
ATOM 608 N N . THR A 1 76 ? 7.876 -14.388 -17.837 1.00 50.31 76 THR A N 1
ATOM 609 C CA . THR A 1 76 ? 7.714 -15.840 -18.039 1.00 50.31 76 THR A CA 1
ATOM 610 C C . THR A 1 76 ? 7.612 -16.680 -16.770 1.00 50.31 76 THR A C 1
ATOM 612 O O . THR A 1 76 ? 7.513 -17.899 -16.874 1.00 50.31 76 THR A O 1
ATOM 615 N N . ASN A 1 77 ? 7.556 -16.093 -15.569 1.00 45.94 77 ASN A N 1
ATOM 616 C CA . ASN A 1 77 ? 7.3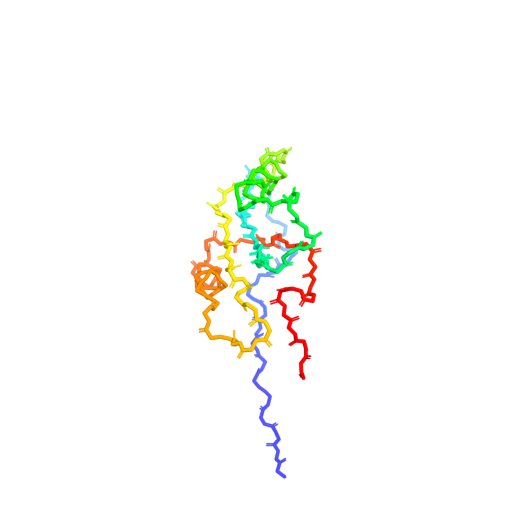04 -16.903 -14.375 1.00 45.94 77 ASN A CA 1
ATOM 617 C C . ASN A 1 77 ? 6.408 -16.203 -13.345 1.00 45.94 77 ASN A C 1
ATOM 619 O O . ASN A 1 77 ? 6.772 -15.226 -12.701 1.00 45.94 77 ASN A O 1
ATOM 623 N N . THR A 1 78 ? 5.204 -16.738 -13.165 1.00 48.38 78 THR A N 1
ATOM 624 C CA . THR A 1 78 ? 4.182 -16.326 -12.189 1.00 48.38 78 THR A CA 1
ATOM 625 C C . THR A 1 78 ? 4.505 -16.730 -10.742 1.00 48.38 78 THR A C 1
ATOM 627 O O . THR A 1 78 ? 3.617 -16.669 -9.893 1.00 48.38 78 THR A O 1
ATOM 630 N N . LYS A 1 79 ? 5.729 -17.180 -10.441 1.00 51.75 79 LYS A N 1
ATOM 631 C CA . LYS A 1 79 ? 5.942 -18.141 -9.349 1.00 51.75 79 LYS A CA 1
ATOM 632 C C . LYS A 1 79 ? 6.462 -17.597 -8.017 1.00 51.75 79 LYS A C 1
ATOM 634 O O . LYS A 1 79 ? 6.358 -18.319 -7.037 1.00 51.75 79 LYS A O 1
ATOM 639 N N . HIS A 1 80 ? 6.904 -16.345 -7.922 1.00 56.81 80 HIS A N 1
ATOM 640 C CA . HIS A 1 80 ? 7.366 -15.792 -6.640 1.00 56.81 80 HIS A CA 1
ATOM 641 C C . HIS A 1 80 ? 6.675 -14.462 -6.343 1.00 56.81 80 HIS A C 1
ATOM 643 O O . HIS A 1 80 ? 7.220 -13.390 -6.563 1.00 56.81 80 HIS A O 1
ATOM 649 N N . ARG A 1 81 ? 5.414 -14.555 -5.901 1.00 68.69 81 ARG A N 1
ATOM 650 C CA . ARG A 1 81 ? 4.666 -13.440 -5.300 1.00 68.69 81 ARG A CA 1
ATOM 651 C C . ARG A 1 81 ? 4.720 -13.528 -3.773 1.00 68.69 81 ARG A C 1
ATOM 653 O O . ARG A 1 81 ? 3.686 -13.653 -3.114 1.00 68.69 81 ARG A O 1
ATOM 660 N N . GLU A 1 82 ? 5.921 -13.607 -3.218 1.00 80.44 82 GLU A N 1
ATOM 661 C CA . GLU A 1 82 ? 6.100 -13.789 -1.774 1.00 80.44 82 GLU A CA 1
ATOM 662 C C . GLU A 1 82 ? 5.588 -12.569 -1.006 1.00 80.44 82 GLU A C 1
ATOM 664 O O . GLU A 1 82 ? 4.812 -12.731 -0.065 1.00 80.44 82 GLU A O 1
ATOM 669 N N . GLY A 1 83 ? 5.869 -11.354 -1.492 1.00 84.81 83 GLY A N 1
ATOM 670 C CA . GLY A 1 83 ? 5.369 -10.118 -0.897 1.00 84.81 83 GLY A CA 1
ATOM 671 C C . GLY A 1 83 ? 3.844 -10.016 -0.952 1.00 84.81 83 GLY A C 1
ATOM 672 O O . GLY A 1 83 ? 3.212 -9.616 0.026 1.00 84.81 83 GLY A O 1
ATOM 673 N N . PHE A 1 84 ? 3.221 -10.433 -2.059 1.00 85.12 84 PHE A N 1
ATOM 674 C CA . PHE A 1 84 ? 1.759 -10.496 -2.146 1.00 85.12 84 PHE A CA 1
ATOM 675 C C . PHE A 1 84 ? 1.159 -11.510 -1.162 1.00 85.12 84 PHE A C 1
ATOM 677 O O . PHE A 1 84 ? 0.168 -11.208 -0.499 1.00 85.12 84 PHE A O 1
ATOM 684 N N . ASN A 1 85 ? 1.736 -12.710 -1.062 1.00 86.44 85 ASN A N 1
ATOM 685 C CA . ASN A 1 85 ? 1.222 -13.755 -0.176 1.00 86.44 85 ASN A CA 1
ATOM 686 C C . ASN A 1 85 ? 1.381 -13.372 1.303 1.00 86.44 85 ASN A C 1
ATOM 688 O O . ASN A 1 85 ? 0.442 -13.565 2.075 1.00 86.44 85 ASN A O 1
ATOM 692 N N . GLU A 1 86 ? 2.516 -12.776 1.687 1.00 89.75 86 GLU A N 1
ATOM 693 C CA . GLU A 1 86 ? 2.723 -12.223 3.032 1.00 89.75 86 GLU A CA 1
ATOM 694 C C . GLU A 1 86 ? 1.692 -11.139 3.359 1.00 89.75 86 GLU A C 1
ATOM 696 O O . GLU A 1 86 ? 1.057 -11.180 4.413 1.00 89.75 86 GLU A O 1
ATOM 701 N N . MET A 1 87 ? 1.461 -10.206 2.430 1.00 91.12 87 MET A N 1
ATOM 702 C CA . MET A 1 87 ? 0.453 -9.158 2.589 1.00 91.12 87 MET A CA 1
ATOM 703 C C . MET A 1 87 ? -0.944 -9.747 2.805 1.00 91.12 87 MET A C 1
ATOM 705 O O . MET A 1 87 ? -1.679 -9.294 3.683 1.00 91.12 87 MET A O 1
ATOM 709 N N . VAL A 1 88 ? -1.329 -10.752 2.012 1.00 89.12 88 VAL A N 1
ATOM 710 C CA . VAL A 1 88 ? -2.632 -11.415 2.155 1.00 89.12 88 VAL A CA 1
ATOM 711 C C . VAL A 1 88 ? -2.731 -12.122 3.506 1.00 89.12 88 VAL A C 1
ATOM 713 O O . VAL A 1 88 ? -3.762 -12.004 4.167 1.00 89.12 88 VAL A O 1
ATOM 716 N N . ALA A 1 89 ? -1.676 -12.806 3.950 1.00 91.44 89 ALA A N 1
ATOM 717 C CA . ALA A 1 89 ? -1.651 -13.460 5.256 1.00 91.44 89 ALA A CA 1
ATOM 718 C C . ALA A 1 89 ? -1.807 -12.451 6.408 1.00 91.44 89 ALA A C 1
ATOM 720 O O . ALA A 1 89 ? -2.612 -12.669 7.315 1.00 91.44 89 ALA A O 1
ATOM 721 N N . ASP A 1 90 ? -1.111 -11.315 6.346 1.00 90.88 90 ASP A N 1
ATOM 722 C CA . ASP A 1 90 ? -1.214 -10.254 7.353 1.00 90.88 90 ASP A CA 1
ATOM 723 C C . ASP A 1 90 ? -2.586 -9.555 7.333 1.00 90.88 90 ASP A C 1
ATOM 725 O O . ASP A 1 90 ? -3.128 -9.214 8.390 1.00 90.88 90 ASP A O 1
ATOM 729 N N . ALA A 1 91 ? -3.198 -9.406 6.155 1.00 90.31 91 ALA A N 1
ATOM 730 C CA . ALA A 1 91 ? -4.567 -8.914 6.026 1.00 90.31 91 ALA A CA 1
ATOM 731 C C . ALA A 1 91 ? -5.587 -9.895 6.629 1.00 90.31 91 ALA A C 1
ATOM 733 O O . ALA A 1 91 ? -6.462 -9.481 7.390 1.00 90.31 91 ALA A O 1
ATOM 734 N N . LEU A 1 92 ? -5.449 -11.197 6.357 1.00 89.75 92 LEU A N 1
ATOM 735 C CA . LEU A 1 92 ? -6.300 -12.243 6.938 1.00 89.75 92 LEU A CA 1
ATOM 736 C C . LEU A 1 92 ? -6.122 -12.366 8.458 1.00 89.75 92 LEU A C 1
ATOM 738 O O . LEU A 1 92 ? -7.089 -12.646 9.163 1.00 89.75 92 LEU A O 1
ATOM 742 N N . ALA A 1 93 ? -4.922 -12.091 8.975 1.00 92.31 93 ALA A N 1
ATOM 743 C CA . ALA A 1 93 ? -4.643 -12.014 10.408 1.00 92.31 93 ALA A CA 1
ATOM 744 C C . ALA A 1 93 ? -5.205 -10.742 11.083 1.00 92.31 93 ALA A C 1
ATOM 746 O O . ALA A 1 93 ? -5.038 -10.566 12.290 1.00 92.31 93 ALA A O 1
ATOM 747 N N . GLY A 1 94 ? -5.849 -9.839 10.333 1.00 89.88 94 GLY A N 1
ATOM 748 C CA . GLY A 1 94 ? -6.424 -8.597 10.859 1.00 89.88 94 GLY A CA 1
ATOM 749 C C . GLY A 1 94 ? -5.391 -7.515 11.187 1.00 89.88 94 GLY A C 1
ATOM 750 O O . GLY A 1 94 ? -5.690 -6.591 11.945 1.00 89.88 94 GLY A O 1
ATOM 751 N N . LYS A 1 95 ? -4.172 -7.615 10.640 1.00 91.31 95 LYS A N 1
ATOM 752 C CA . LYS A 1 95 ? -3.118 -6.604 10.829 1.00 91.31 95 LYS A CA 1
ATOM 753 C C . LYS A 1 95 ? -3.243 -5.427 9.862 1.00 91.31 95 LYS A C 1
ATOM 755 O O . LYS A 1 95 ? -2.624 -4.397 10.102 1.00 91.31 95 LYS A O 1
ATOM 760 N N . ILE A 1 96 ? -4.020 -5.577 8.788 1.00 92.38 96 ILE A N 1
ATOM 761 C CA . ILE A 1 96 ? -4.181 -4.583 7.723 1.00 92.38 96 ILE A CA 1
ATOM 762 C C . ILE A 1 96 ? -5.674 -4.301 7.524 1.00 92.38 96 ILE A C 1
ATOM 764 O O . ILE A 1 96 ? -6.454 -5.217 7.271 1.00 92.38 96 ILE A O 1
ATOM 768 N N . ASP A 1 97 ? -6.058 -3.028 7.596 1.00 90.25 97 ASP A N 1
ATOM 769 C CA . ASP A 1 97 ? -7.413 -2.549 7.303 1.00 90.25 97 ASP A CA 1
ATOM 770 C C . ASP A 1 97 ? -7.540 -1.991 5.876 1.00 90.25 97 ASP A C 1
ATOM 772 O O . ASP A 1 97 ? -8.626 -2.011 5.293 1.00 90.25 97 ASP A O 1
ATOM 776 N N . LEU A 1 98 ? -6.445 -1.469 5.313 1.00 89.75 98 LEU A N 1
ATOM 777 C CA . LEU A 1 98 ? -6.406 -0.863 3.982 1.00 89.75 98 LEU A CA 1
ATOM 778 C C . LEU A 1 98 ? -5.111 -1.230 3.252 1.00 89.75 98 LEU A C 1
ATOM 780 O O . LEU A 1 98 ? -4.023 -1.112 3.811 1.00 89.75 98 LEU A O 1
ATOM 784 N N . ILE A 1 99 ? -5.232 -1.609 1.979 1.00 91.38 99 ILE A N 1
ATOM 785 C CA . ILE A 1 99 ? -4.091 -1.855 1.093 1.00 91.38 99 ILE A CA 1
ATOM 786 C C . ILE A 1 99 ? -4.067 -0.781 0.005 1.00 91.38 99 ILE A C 1
ATOM 788 O O . ILE A 1 99 ? -5.044 -0.602 -0.724 1.00 91.38 99 ILE A O 1
ATOM 792 N N . VAL A 1 100 ? -2.941 -0.083 -0.117 1.00 90.38 100 VAL A N 1
ATOM 793 C CA . VAL A 1 100 ? -2.685 0.916 -1.160 1.00 90.38 100 VAL A CA 1
ATOM 794 C C . VAL A 1 100 ? -1.851 0.288 -2.274 1.00 90.38 100 VAL A C 1
ATOM 796 O O . VAL A 1 100 ? -0.848 -0.373 -2.026 1.00 90.38 100 VAL A O 1
ATOM 799 N N . THR A 1 101 ? -2.243 0.500 -3.526 1.00 87.56 101 THR A N 1
ATOM 800 C CA . THR A 1 101 ? -1.498 0.008 -4.690 1.00 87.56 101 THR A CA 1
ATOM 801 C C . THR A 1 101 ? -1.698 0.933 -5.889 1.00 87.56 101 THR A C 1
ATOM 803 O O . THR A 1 101 ? -2.732 1.592 -5.998 1.00 87.56 101 THR A O 1
ATOM 806 N N . LYS A 1 102 ? -0.721 0.983 -6.805 1.00 81.81 102 LYS A N 1
ATOM 807 C CA . LYS A 1 102 ? -0.733 1.881 -7.979 1.00 81.81 102 LYS A CA 1
ATOM 808 C C . LYS A 1 102 ? -1.880 1.585 -8.950 1.00 81.81 102 LYS A C 1
ATOM 810 O O . LYS A 1 102 ? -2.396 2.498 -9.581 1.00 81.81 102 LYS A O 1
ATOM 815 N N . SER A 1 103 ? -2.253 0.316 -9.126 1.00 75.81 103 SER A N 1
ATOM 816 C CA . SER A 1 103 ? -3.360 -0.062 -10.015 1.00 75.81 103 SER A CA 1
ATOM 817 C C . SER A 1 103 ? -3.922 -1.437 -9.670 1.00 75.81 103 SER A C 1
ATOM 819 O O . SER A 1 103 ? -3.170 -2.351 -9.327 1.00 75.81 103 SER A O 1
ATOM 821 N N . VAL A 1 104 ? -5.235 -1.606 -9.848 1.00 74.06 104 VAL A N 1
ATOM 822 C CA . VAL A 1 104 ? -5.922 -2.894 -9.653 1.00 74.06 104 VAL A CA 1
ATOM 823 C C . VAL A 1 104 ? -5.334 -3.978 -10.558 1.00 74.06 104 VAL A C 1
ATOM 825 O O . VAL A 1 104 ? -5.113 -5.092 -10.103 1.00 74.06 104 VAL A O 1
ATOM 828 N N . SER A 1 105 ? -4.966 -3.639 -11.797 1.00 69.06 105 SER A N 1
ATOM 829 C CA . SER A 1 105 ? -4.347 -4.575 -12.747 1.00 69.06 105 SER A CA 1
ATOM 830 C C . SER A 1 105 ? -3.005 -5.142 -12.265 1.00 69.06 105 SER A C 1
ATOM 832 O O . SER A 1 105 ? -2.613 -6.237 -12.673 1.00 69.06 105 SER A O 1
ATOM 834 N N . ARG A 1 106 ? -2.283 -4.409 -11.404 1.00 67.38 106 ARG A N 1
ATOM 835 C CA . ARG A 1 106 ? -1.052 -4.897 -10.758 1.00 67.38 106 ARG A CA 1
ATOM 836 C C . ARG A 1 106 ? -1.318 -5.645 -9.454 1.00 67.38 106 ARG A C 1
ATOM 838 O O . ARG A 1 106 ? -0.465 -6.426 -9.048 1.00 67.38 106 ARG A O 1
ATOM 845 N N . PHE A 1 107 ? -2.491 -5.456 -8.855 1.00 72.19 107 PHE A N 1
ATOM 846 C CA . PHE A 1 107 ? -2.940 -6.156 -7.656 1.00 72.19 107 PHE A CA 1
ATOM 847 C C . PHE A 1 107 ? -3.497 -7.550 -7.978 1.00 72.19 107 PHE A C 1
ATOM 849 O O . PHE A 1 107 ? -3.050 -8.553 -7.425 1.00 72.19 107 PHE A O 1
ATOM 856 N N . ALA A 1 108 ? -4.423 -7.637 -8.932 1.00 67.81 108 ALA A N 1
ATOM 857 C CA . ALA A 1 108 ? -5.044 -8.883 -9.360 1.00 67.81 108 ALA A CA 1
ATOM 858 C C . ALA A 1 108 ? -5.304 -8.863 -10.872 1.00 67.81 108 ALA A C 1
ATOM 860 O O . ALA A 1 108 ? -5.682 -7.842 -11.443 1.00 67.81 108 ALA A O 1
ATOM 861 N N . ARG A 1 109 ? -5.111 -10.011 -11.529 1.00 64.62 109 ARG A N 1
ATOM 862 C CA . ARG A 1 109 ? -5.586 -10.222 -12.901 1.00 64.62 109 ARG A CA 1
ATOM 863 C C . ARG A 1 109 ? -6.937 -10.919 -12.798 1.00 64.62 109 ARG A C 1
ATOM 865 O O . ARG A 1 109 ? -6.993 -12.016 -12.250 1.00 64.62 109 ARG A O 1
ATOM 872 N N . ASN A 1 110 ? -8.000 -10.290 -13.295 1.00 47.22 110 ASN A N 1
ATOM 873 C CA . ASN A 1 110 ? -9.250 -11.006 -13.533 1.00 47.22 110 ASN A CA 1
ATOM 874 C C . ASN A 1 110 ? -8.991 -12.041 -14.631 1.00 47.22 110 ASN A C 1
ATOM 876 O O . ASN A 1 110 ? -8.455 -11.692 -15.684 1.00 47.22 110 ASN A O 1
ATOM 880 N N . THR A 1 111 ? -9.341 -13.291 -14.348 1.00 46.59 111 THR A N 1
ATOM 881 C CA . THR A 1 111 ? -9.482 -14.358 -15.344 1.00 46.59 111 THR A CA 1
ATOM 882 C C . THR A 1 111 ? -10.910 -14.861 -15.259 1.00 46.59 111 THR A C 1
ATOM 884 O O . THR A 1 111 ? -11.416 -14.916 -14.113 1.00 46.59 111 THR A O 1
#

Radius of gyration: 17.61 Å; chains: 1; bounding box: 42×42×40 Å